Protein AF-A0A7S2JMP2-F1 (afdb_monomer)

Mean predicted aligned error: 11.29 Å

Radius of gyration: 17.41 Å; Cα contacts (8 Å, |Δi|>4): 93; chains: 1; bounding box: 36×44×44 Å

Nearest PDB structures (foldseek):
  8dit-assembly1_C  TM=8.171E-01  e=9.825E-04  Thermochaetoides thermophila
  3mkq-assembly1_A  TM=4.891E-01  e=2.907E+00  Saccharomyces cerevisiae YJM789
  7wzb-assembly1_B  TM=3.099E-01  e=3.393E+00  Salmonella enterica subsp. enterica serovar Typhimurium str. LT2

Structure (mmCIF, N/CA/C/O backbone):
data_AF-A0A7S2JMP2-F1
#
_entry.id   AF-A0A7S2JMP2-F1
#
loop_
_atom_site.group_PDB
_atom_site.id
_atom_site.type_symbol
_atom_site.label_atom_id
_atom_site.label_alt_id
_atom_site.label_comp_id
_atom_site.label_asym_id
_atom_site.label_entity_id
_atom_site.label_seq_id
_atom_site.pdbx_PDB_ins_code
_atom_site.Cartn_x
_atom_site.Cartn_y
_atom_site.Cartn_z
_atom_site.occupancy
_atom_site.B_iso_or_equiv
_atom_site.auth_seq_id
_atom_site.auth_comp_id
_atom_site.auth_asym_id
_atom_site.auth_atom_id
_atom_site.pdbx_PDB_model_num
ATOM 1 N N . ALA A 1 1 ? 6.977 20.517 3.015 1.00 47.81 1 ALA A N 1
ATOM 2 C CA . ALA A 1 1 ? 6.254 19.685 2.029 1.00 47.81 1 ALA A CA 1
ATOM 3 C C . ALA A 1 1 ? 6.337 20.268 0.610 1.00 47.81 1 ALA A C 1
ATOM 5 O O . ALA A 1 1 ? 7.024 19.680 -0.212 1.00 47.81 1 ALA A O 1
ATOM 6 N N . LEU A 1 2 ? 5.768 21.453 0.332 1.00 45.41 2 LEU A N 1
ATOM 7 C CA . LEU A 1 2 ? 5.722 22.054 -1.021 1.00 45.41 2 LEU A CA 1
ATOM 8 C C . LEU A 1 2 ? 7.086 22.267 -1.715 1.00 45.41 2 LEU A C 1
ATOM 10 O O . LEU A 1 2 ? 7.201 22.033 -2.914 1.00 45.41 2 LEU A O 1
ATOM 14 N N . ARG A 1 3 ? 8.144 22.624 -0.973 1.00 48.59 3 ARG A N 1
ATOM 15 C CA . ARG A 1 3 ? 9.496 22.796 -1.545 1.00 48.59 3 ARG A CA 1
ATOM 16 C C . ARG A 1 3 ? 10.136 21.495 -2.057 1.00 48.59 3 ARG A C 1
ATOM 18 O O . ARG A 1 3 ? 10.950 21.548 -2.967 1.00 48.59 3 ARG A O 1
ATOM 25 N N . PHE A 1 4 ? 9.765 20.334 -1.510 1.00 48.56 4 PHE A N 1
ATOM 26 C CA . PHE A 1 4 ? 10.292 19.034 -1.960 1.00 48.56 4 PHE A CA 1
ATOM 27 C C . PHE A 1 4 ? 9.582 18.525 -3.217 1.00 48.56 4 PHE A C 1
ATOM 29 O O . PHE A 1 4 ? 10.212 17.901 -4.067 1.00 48.56 4 PHE A O 1
ATOM 36 N N . LEU A 1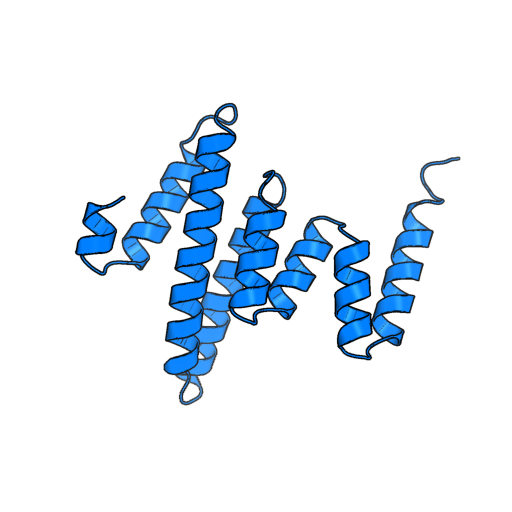 5 ? 8.296 18.860 -3.359 1.00 51.12 5 LEU A N 1
ATOM 37 C CA . LEU A 1 5 ? 7.515 18.623 -4.574 1.00 51.12 5 LEU A CA 1
ATOM 38 C C . LEU A 1 5 ? 8.072 19.433 -5.755 1.00 51.12 5 LEU A C 1
ATOM 40 O O . LEU A 1 5 ? 8.238 18.892 -6.842 1.00 51.12 5 LEU A O 1
ATOM 44 N N . GLN A 1 6 ? 8.464 20.691 -5.516 1.00 46.78 6 GLN A N 1
ATOM 45 C CA . GLN A 1 6 ? 9.140 21.535 -6.513 1.00 46.78 6 GLN A CA 1
ATOM 46 C C . GLN A 1 6 ? 10.551 21.050 -6.886 1.00 46.78 6 GLN A C 1
ATOM 48 O O . GLN A 1 6 ? 11.022 21.347 -7.978 1.00 46.78 6 GLN A O 1
ATOM 53 N N . ALA A 1 7 ? 11.220 20.298 -6.007 1.00 52.41 7 ALA A N 1
ATOM 54 C CA . ALA A 1 7 ? 12.569 19.777 -6.239 1.00 52.41 7 ALA A CA 1
ATOM 55 C C . ALA A 1 7 ? 12.593 18.388 -6.912 1.00 52.41 7 ALA A C 1
ATOM 57 O O . ALA A 1 7 ? 13.669 17.819 -7.084 1.00 52.41 7 ALA A O 1
ATOM 58 N N . GLY A 1 8 ? 11.431 17.802 -7.239 1.00 54.97 8 GLY A N 1
ATOM 59 C CA . GLY A 1 8 ? 11.328 16.481 -7.877 1.00 54.97 8 GLY A CA 1
ATOM 60 C C . GLY A 1 8 ? 11.819 15.307 -7.017 1.00 54.97 8 GLY A C 1
ATOM 61 O O . GLY A 1 8 ? 11.879 14.174 -7.490 1.00 54.97 8 GLY A O 1
ATOM 62 N N . ASN A 1 9 ? 12.162 15.542 -5.747 1.00 61.84 9 ASN A N 1
ATOM 63 C CA . ASN A 1 9 ? 12.826 14.553 -4.906 1.00 61.84 9 ASN A CA 1
ATOM 64 C C . ASN A 1 9 ? 11.808 13.788 -4.044 1.00 61.84 9 ASN A C 1
ATOM 66 O O . ASN A 1 9 ? 11.694 13.989 -2.831 1.00 61.84 9 ASN A O 1
ATOM 70 N N . LYS A 1 10 ? 11.035 12.915 -4.706 1.00 65.00 10 LYS A N 1
ATOM 71 C CA . LYS A 1 10 ? 9.962 12.102 -4.100 1.00 65.00 10 LYS A CA 1
ATOM 72 C C . LYS A 1 10 ? 10.468 11.201 -2.963 1.00 65.00 10 LYS A C 1
ATOM 74 O O . LYS A 1 10 ? 9.748 10.984 -1.993 1.00 65.00 10 LYS A O 1
ATOM 79 N N . ALA A 1 11 ? 11.712 10.723 -3.046 1.00 63.97 11 ALA A N 1
ATOM 80 C CA . ALA A 1 11 ? 12.331 9.888 -2.015 1.00 63.97 11 ALA A CA 1
ATOM 81 C C . ALA A 1 11 ? 12.578 10.660 -0.706 1.00 63.97 11 ALA A C 1
ATOM 83 O O . ALA A 1 11 ? 12.228 10.181 0.371 1.00 63.97 11 ALA A O 1
ATOM 84 N N . ALA A 1 12 ? 13.103 11.888 -0.795 1.00 62.34 12 ALA A N 1
ATOM 85 C CA . ALA A 1 12 ? 13.288 12.756 0.369 1.00 62.34 12 ALA A CA 1
ATOM 86 C C . ALA A 1 12 ? 11.949 13.198 0.986 1.00 62.34 12 ALA A C 1
ATOM 88 O O . ALA A 1 12 ? 11.849 13.365 2.201 1.00 62.34 12 ALA A O 1
ATOM 89 N N . LEU A 1 13 ? 10.908 13.360 0.159 1.00 65.25 13 LEU A N 1
ATOM 90 C CA . LEU A 1 13 ? 9.557 13.659 0.631 1.00 65.25 13 LEU A CA 1
ATOM 91 C C . LEU A 1 13 ? 8.961 12.483 1.418 1.00 65.25 13 LEU A C 1
ATOM 93 O O . LEU A 1 13 ? 8.407 12.709 2.489 1.00 65.25 13 LEU A O 1
ATOM 97 N N . LEU A 1 14 ? 9.108 11.251 0.923 1.00 66.62 14 LEU A N 1
ATOM 98 C CA . LEU A 1 14 ? 8.662 10.042 1.624 1.00 66.62 14 LEU A CA 1
ATOM 99 C C . LEU A 1 14 ? 9.344 9.893 2.984 1.00 66.62 14 LEU A C 1
ATOM 101 O O . LEU A 1 14 ? 8.657 9.697 3.983 1.00 66.62 14 LEU A O 1
ATOM 105 N N . GLU A 1 15 ? 10.666 10.060 3.044 1.00 69.06 15 GLU A N 1
ATOM 106 C CA . GLU A 1 15 ? 11.401 9.949 4.309 1.00 69.06 15 GLU A CA 1
ATOM 107 C C . GLU A 1 15 ? 11.026 11.074 5.284 1.00 69.06 15 GLU A C 1
ATOM 109 O O . GLU A 1 15 ? 10.830 10.837 6.475 1.00 69.06 15 GLU A O 1
ATOM 114 N N . TYR A 1 16 ? 10.818 12.295 4.779 1.00 69.06 16 TYR A N 1
ATOM 115 C CA . TYR A 1 16 ? 10.319 13.407 5.584 1.00 69.06 16 TYR A CA 1
ATOM 116 C C . TYR A 1 16 ? 8.918 13.130 6.144 1.00 69.06 16 TYR A C 1
ATOM 118 O O . TYR A 1 16 ? 8.681 13.346 7.330 1.00 69.06 16 TYR A O 1
ATOM 126 N N . VAL A 1 17 ? 7.990 12.641 5.318 1.00 68.50 17 VAL A N 1
ATOM 127 C CA . VAL A 1 17 ? 6.624 12.309 5.749 1.00 68.50 17 VAL A CA 1
ATOM 128 C C . VAL A 1 17 ? 6.642 11.163 6.761 1.00 68.50 17 VAL A C 1
ATOM 130 O O . VAL A 1 17 ? 5.948 11.248 7.770 1.00 68.50 17 VAL A O 1
ATOM 133 N N . ARG A 1 18 ? 7.493 10.151 6.563 1.00 68.44 18 ARG A N 1
ATOM 134 C CA . ARG A 1 18 ? 7.665 9.031 7.497 1.00 68.44 18 ARG A CA 1
ATOM 135 C C . ARG A 1 18 ? 8.218 9.490 8.849 1.00 68.44 18 ARG A C 1
ATOM 137 O O . ARG A 1 18 ? 7.643 9.163 9.884 1.00 68.44 18 ARG A O 1
ATOM 144 N N . CYS A 1 19 ? 9.264 10.316 8.850 1.00 70.38 19 CYS A N 1
ATOM 145 C CA . CYS A 1 19 ? 9.806 10.924 10.068 1.00 70.38 19 CYS A CA 1
ATOM 146 C C . CYS A 1 19 ? 8.777 11.819 10.771 1.00 70.38 19 CYS A C 1
ATOM 148 O O . CYS A 1 19 ? 8.677 11.806 11.995 1.00 70.38 19 CYS A O 1
ATOM 150 N N . ARG A 1 20 ? 7.969 12.574 10.018 1.00 67.44 20 ARG A N 1
ATOM 151 C CA . ARG A 1 20 ? 6.912 13.423 10.586 1.00 67.44 20 ARG A CA 1
ATOM 152 C C . ARG A 1 20 ? 5.748 12.611 11.149 1.00 67.44 20 ARG A C 1
ATOM 154 O O . ARG A 1 20 ? 5.234 12.986 12.194 1.00 67.44 20 ARG A O 1
ATOM 161 N N . LEU A 1 21 ? 5.389 11.487 10.530 1.00 64.25 21 LEU A N 1
ATOM 162 C CA . LEU A 1 21 ? 4.419 10.529 11.070 1.00 64.25 21 LEU A CA 1
ATOM 163 C C . LEU A 1 21 ? 4.881 9.936 12.407 1.00 64.25 21 LEU A C 1
ATOM 165 O O . LEU A 1 21 ? 4.060 9.773 13.301 1.00 64.25 21 LEU A O 1
ATOM 169 N N . GLN A 1 22 ? 6.182 9.672 12.566 1.00 67.69 22 GLN A N 1
ATOM 170 C CA . GLN A 1 22 ? 6.757 9.189 13.830 1.00 67.69 22 GLN A CA 1
ATOM 171 C C . GLN A 1 22 ? 6.866 10.276 14.911 1.00 67.69 22 GLN A C 1
ATOM 173 O O . GLN A 1 22 ? 6.835 9.966 16.097 1.00 67.69 22 GLN A O 1
ATOM 178 N N . GLN A 1 23 ? 7.008 11.542 14.512 1.00 68.62 23 GLN A N 1
ATOM 179 C CA . GLN A 1 23 ? 7.153 12.683 15.424 1.00 68.62 23 GLN A CA 1
ATOM 180 C C . GLN A 1 23 ? 5.820 13.360 15.783 1.00 68.62 23 GLN A C 1
ATOM 182 O O . GLN A 1 23 ? 5.797 14.215 16.668 1.00 68.62 23 GLN A O 1
ATOM 187 N N . CYS A 1 24 ? 4.723 13.034 15.094 1.00 62.19 24 CYS A N 1
ATOM 188 C CA . CYS A 1 24 ? 3.417 13.623 15.371 1.00 62.19 24 CYS A CA 1
ATOM 189 C C . CYS A 1 24 ? 2.801 13.006 16.641 1.00 62.19 24 CYS A C 1
ATOM 191 O O . CYS A 1 24 ? 2.740 11.779 16.749 1.00 62.19 24 CYS A O 1
ATOM 193 N N . PRO A 1 25 ? 2.302 13.831 17.582 1.00 62.75 25 PRO A N 1
ATOM 194 C CA . PRO A 1 25 ? 1.589 13.334 18.749 1.00 62.75 25 PRO A CA 1
ATOM 195 C C . PRO A 1 25 ? 0.355 12.537 18.321 1.00 62.75 25 PRO A C 1
ATOM 197 O O . PRO A 1 25 ? -0.311 12.876 17.342 1.00 62.75 25 PRO A O 1
ATOM 200 N N . ALA A 1 26 ? 0.050 11.470 19.061 1.00 63.38 26 ALA A N 1
ATOM 201 C CA . ALA A 1 26 ? -1.020 10.542 18.702 1.00 63.38 26 ALA A CA 1
ATOM 202 C C . ALA A 1 26 ? -2.415 11.193 18.642 1.00 63.38 26 ALA A C 1
ATOM 204 O O . ALA A 1 26 ? -3.278 10.672 17.941 1.00 63.38 26 ALA A O 1
ATOM 205 N N . ASP A 1 27 ? -2.583 12.327 19.325 1.00 65.19 27 ASP A N 1
ATOM 206 C CA . ASP A 1 27 ? -3.804 13.134 19.409 1.00 65.19 27 ASP A CA 1
ATOM 207 C C . ASP A 1 27 ? -4.177 13.816 18.079 1.00 65.19 27 ASP A C 1
ATOM 209 O O . ASP A 1 27 ? -5.352 14.000 17.767 1.00 65.19 27 ASP A O 1
ATOM 213 N N . ASP A 1 28 ? -3.186 14.134 17.238 1.00 73.38 28 ASP A N 1
ATOM 214 C CA . ASP A 1 28 ? -3.414 14.864 15.988 1.00 73.38 28 ASP A CA 1
ATOM 215 C C . ASP A 1 28 ? -3.764 13.908 14.833 1.00 73.38 28 ASP A C 1
ATOM 217 O O . ASP A 1 28 ? -3.006 13.679 13.881 1.00 73.38 28 ASP A O 1
ATOM 221 N N . THR A 1 29 ? -4.932 13.281 14.976 1.00 75.12 29 THR A N 1
ATOM 222 C CA . THR A 1 29 ? -5.472 12.249 14.079 1.00 75.12 29 THR A CA 1
ATOM 223 C C . THR A 1 29 ? -5.656 12.749 12.649 1.00 75.12 29 THR A C 1
ATOM 225 O O . THR A 1 29 ? -5.327 12.022 11.712 1.00 75.12 29 THR A O 1
ATOM 228 N N . VAL A 1 30 ? -6.087 14.000 12.465 1.00 77.12 30 VAL A N 1
ATOM 229 C CA . VAL A 1 30 ? -6.300 14.617 11.144 1.00 77.12 30 VAL A CA 1
ATOM 230 C C . VAL A 1 30 ? -4.976 14.826 10.411 1.00 77.12 30 VAL A C 1
ATOM 232 O O . VAL A 1 30 ? -4.848 14.462 9.239 1.00 77.12 30 VAL A O 1
ATOM 235 N N . THR A 1 31 ? -3.956 15.355 11.092 1.00 77.25 31 THR A N 1
ATOM 236 C CA . THR A 1 31 ? -2.631 15.543 10.486 1.00 77.25 31 THR A CA 1
ATOM 237 C C . THR A 1 31 ? -1.988 14.200 10.144 1.00 77.25 31 THR A C 1
ATOM 239 O O . THR A 1 31 ? -1.424 14.044 9.058 1.00 77.25 31 THR A O 1
ATOM 242 N N . ARG A 1 32 ? -2.107 13.200 11.027 1.00 77.75 32 ARG A N 1
ATOM 243 C CA . ARG A 1 32 ? -1.612 11.838 10.765 1.00 77.75 32 ARG A CA 1
ATOM 244 C C . ARG A 1 32 ? -2.331 11.185 9.587 1.00 77.75 32 ARG A C 1
ATOM 246 O O . ARG A 1 32 ? -1.666 10.606 8.732 1.00 77.75 32 ARG A O 1
ATOM 253 N N . ALA A 1 33 ? -3.652 11.326 9.514 1.00 80.88 33 ALA A N 1
ATOM 254 C CA . ALA A 1 33 ? -4.471 10.853 8.406 1.00 80.88 33 ALA A CA 1
ATOM 255 C C . ALA A 1 33 ? -4.024 11.466 7.070 1.00 80.88 33 ALA A C 1
ATOM 257 O O . ALA A 1 33 ? -3.722 10.738 6.124 1.00 80.88 33 ALA A O 1
ATOM 258 N N . LEU A 1 34 ? -3.896 12.795 7.011 1.00 82.81 34 LEU A N 1
ATOM 259 C CA . LEU A 1 34 ? -3.476 13.499 5.801 1.00 82.81 34 LEU A CA 1
ATOM 260 C C . LEU A 1 34 ? -2.066 13.084 5.358 1.00 82.81 34 LEU A C 1
ATOM 262 O O . LEU A 1 34 ? -1.844 12.817 4.177 1.00 82.81 34 LEU A O 1
ATOM 266 N N . LEU A 1 35 ? -1.121 12.997 6.300 1.00 81.50 35 LEU A N 1
ATOM 267 C CA . LEU A 1 35 ? 0.249 12.566 6.015 1.00 81.50 35 LEU A CA 1
ATOM 268 C C . LEU A 1 35 ? 0.303 11.125 5.507 1.00 81.50 35 LEU A C 1
ATOM 270 O O . LEU A 1 35 ? 1.063 10.842 4.586 1.00 81.50 35 LEU A O 1
ATOM 274 N N . ALA A 1 36 ? -0.497 10.228 6.078 1.00 82.19 36 ALA A N 1
ATOM 275 C CA . ALA A 1 36 ? -0.567 8.837 5.655 1.00 82.19 36 ALA A CA 1
ATOM 276 C C . ALA A 1 36 ? -1.156 8.688 4.244 1.00 82.19 36 ALA A C 1
ATOM 278 O O . ALA A 1 36 ? -0.569 7.989 3.418 1.00 82.19 36 ALA A O 1
ATOM 279 N N . VAL A 1 37 ? -2.244 9.401 3.929 1.00 85.56 37 VAL A N 1
ATOM 280 C CA . VAL A 1 37 ? -2.816 9.431 2.570 1.00 85.56 37 VAL A CA 1
ATOM 281 C C . VAL A 1 37 ? -1.782 9.940 1.566 1.00 85.56 37 VAL A C 1
ATOM 283 O O . VAL A 1 37 ? -1.529 9.283 0.557 1.00 85.56 37 VAL A O 1
ATOM 286 N N . TRP A 1 38 ? -1.103 11.045 1.882 1.00 85.88 38 TRP A N 1
ATOM 287 C CA . TRP A 1 38 ? -0.029 11.581 1.042 1.00 85.88 38 TRP A CA 1
ATOM 288 C C . TRP A 1 38 ? 1.134 10.601 0.874 1.00 85.88 38 TRP A C 1
ATOM 290 O O . TRP A 1 38 ? 1.678 10.464 -0.221 1.00 85.88 38 TRP A O 1
ATOM 300 N N . ALA A 1 39 ? 1.534 9.908 1.941 1.00 83.56 39 ALA A N 1
ATOM 301 C CA . ALA A 1 39 ? 2.609 8.927 1.878 1.00 83.56 39 ALA A CA 1
ATOM 302 C C . ALA A 1 39 ? 2.255 7.761 0.947 1.00 83.56 39 ALA A C 1
ATOM 304 O O . ALA A 1 39 ? 3.090 7.351 0.138 1.00 83.56 39 ALA A O 1
ATOM 305 N N . VAL A 1 40 ? 1.015 7.266 1.025 1.00 85.94 40 VAL A N 1
ATOM 306 C CA . VAL A 1 40 ? 0.512 6.223 0.123 1.00 85.94 40 VAL A CA 1
ATOM 307 C C . VAL A 1 40 ? 0.466 6.723 -1.314 1.00 85.94 40 VAL A C 1
ATOM 309 O O . VAL A 1 40 ? 0.930 6.021 -2.207 1.00 85.94 40 VAL A O 1
ATOM 312 N N . GLU A 1 41 ? -0.027 7.933 -1.555 1.00 86.69 41 GLU A N 1
ATOM 313 C CA . GLU A 1 41 ? -0.117 8.498 -2.902 1.00 86.69 41 GLU A CA 1
ATOM 314 C C . GLU A 1 41 ? 1.267 8.657 -3.556 1.00 86.69 41 GLU A C 1
ATOM 316 O O . GLU A 1 41 ? 1.472 8.257 -4.704 1.00 86.69 41 GLU A O 1
ATOM 321 N N . VAL A 1 42 ? 2.265 9.136 -2.804 1.00 83.81 42 VAL A N 1
ATOM 322 C CA . VAL A 1 42 ? 3.653 9.219 -3.289 1.00 83.81 42 VAL A CA 1
ATOM 323 C C . VAL A 1 42 ? 4.240 7.825 -3.530 1.00 83.81 42 VAL A C 1
ATOM 325 O O . VAL A 1 42 ? 4.913 7.612 -4.541 1.00 83.81 42 VAL A O 1
ATOM 328 N N . ALA A 1 43 ? 3.977 6.861 -2.642 1.00 85.12 43 ALA A N 1
ATOM 329 C CA . ALA A 1 43 ? 4.421 5.483 -2.828 1.00 85.12 43 ALA A CA 1
ATOM 330 C C . ALA A 1 43 ? 3.798 4.850 -4.085 1.00 85.12 43 ALA A C 1
ATOM 332 O O . ALA A 1 43 ? 4.508 4.211 -4.860 1.00 85.12 43 ALA A O 1
ATOM 333 N N . LEU A 1 44 ? 2.509 5.088 -4.344 1.00 85.88 44 LEU A N 1
ATOM 334 C CA . LEU A 1 44 ? 1.817 4.633 -5.552 1.00 85.88 44 LEU A CA 1
ATOM 335 C C . LEU A 1 44 ? 2.381 5.287 -6.816 1.00 85.88 44 LEU A C 1
ATOM 337 O O . LEU A 1 44 ? 2.583 4.605 -7.821 1.00 85.88 44 LEU A O 1
ATOM 341 N N . ALA A 1 45 ? 2.699 6.582 -6.767 1.00 85.69 45 ALA A N 1
ATOM 342 C CA . ALA A 1 45 ? 3.345 7.272 -7.877 1.00 85.69 45 ALA A CA 1
ATOM 343 C C . ALA A 1 45 ? 4.725 6.670 -8.201 1.00 85.69 45 ALA A C 1
ATOM 345 O O . ALA A 1 45 ? 5.017 6.410 -9.369 1.00 85.69 45 ALA A O 1
ATOM 346 N N . ASN A 1 46 ? 5.548 6.397 -7.182 1.00 84.06 46 ASN A N 1
ATOM 347 C CA . ASN A 1 46 ? 6.853 5.746 -7.357 1.00 84.06 46 ASN A CA 1
ATOM 348 C C . ASN A 1 46 ? 6.713 4.330 -7.914 1.00 84.06 46 ASN A C 1
ATOM 350 O O . ASN A 1 46 ? 7.498 3.905 -8.756 1.00 84.06 46 ASN A O 1
ATOM 354 N N . LEU A 1 47 ? 5.703 3.599 -7.458 1.00 86.62 47 LEU A N 1
ATOM 355 C CA . LEU A 1 47 ? 5.468 2.227 -7.867 1.00 86.62 47 LEU A CA 1
ATOM 356 C C . LEU A 1 47 ? 4.950 2.145 -9.313 1.00 86.62 47 LEU A C 1
ATOM 358 O O . LEU A 1 47 ? 5.365 1.264 -10.066 1.00 86.62 47 LEU A O 1
ATOM 362 N N . ASN A 1 48 ? 4.132 3.107 -9.746 1.00 86.38 48 ASN A N 1
ATOM 363 C CA . ASN A 1 48 ? 3.745 3.256 -11.151 1.00 86.38 48 ASN A CA 1
ATOM 364 C C . ASN A 1 48 ? 4.947 3.606 -12.040 1.00 86.38 48 ASN A C 1
ATOM 366 O O . ASN A 1 48 ? 5.100 3.032 -13.117 1.00 86.38 48 ASN A O 1
ATOM 370 N N . GLU A 1 49 ? 5.828 4.494 -11.582 1.00 85.25 49 GLU A N 1
ATOM 371 C CA . GLU A 1 49 ? 7.072 4.833 -12.281 1.00 85.25 49 GLU A CA 1
ATOM 372 C C . GLU A 1 49 ? 8.013 3.619 -12.378 1.00 85.25 49 GLU A C 1
ATOM 374 O O . GLU A 1 49 ? 8.498 3.295 -13.462 1.00 85.25 49 GLU A O 1
ATOM 379 N N . ALA A 1 50 ? 8.179 2.866 -11.287 1.00 84.06 50 ALA A N 1
ATOM 380 C CA . ALA A 1 50 ? 8.931 1.615 -11.277 1.00 84.06 50 ALA A CA 1
ATOM 381 C C . ALA A 1 50 ? 8.322 0.573 -12.227 1.00 84.06 50 ALA A C 1
ATOM 383 O O . ALA A 1 50 ? 9.062 -0.128 -12.910 1.00 84.06 50 ALA A O 1
ATOM 384 N N . ARG A 1 51 ? 6.986 0.497 -12.325 1.00 85.50 51 ARG A N 1
ATOM 385 C CA . ARG A 1 51 ? 6.280 -0.393 -13.259 1.00 85.50 51 ARG A CA 1
ATOM 386 C C . ARG A 1 51 ? 6.549 -0.025 -14.718 1.00 85.50 51 ARG A C 1
ATOM 388 O O . ARG A 1 51 ? 6.742 -0.926 -15.528 1.00 85.50 51 ARG A O 1
ATOM 395 N N . LEU A 1 52 ? 6.581 1.267 -15.047 1.00 84.50 52 LEU A N 1
ATOM 396 C CA . LEU A 1 52 ? 6.935 1.761 -16.385 1.00 84.50 52 LEU A CA 1
ATOM 397 C C . LEU A 1 52 ? 8.383 1.417 -16.759 1.00 84.50 52 LEU A C 1
ATOM 399 O O . LEU A 1 52 ? 8.656 1.109 -17.912 1.00 84.50 52 LEU A O 1
ATOM 403 N N . GLN A 1 53 ? 9.291 1.432 -15.781 1.00 83.81 53 GLN A N 1
ATOM 404 C CA . GLN A 1 53 ? 10.720 1.152 -15.964 1.00 83.81 53 GLN A CA 1
ATOM 405 C C . GLN A 1 53 ? 11.092 -0.328 -15.749 1.00 83.81 53 GLN A C 1
ATOM 407 O O . GLN A 1 53 ? 12.271 -0.684 -15.817 1.00 83.81 53 GLN A O 1
ATOM 412 N N . ALA A 1 54 ? 10.120 -1.206 -15.473 1.00 82.12 54 ALA A N 1
ATOM 413 C CA . ALA A 1 54 ? 10.346 -2.609 -15.121 1.00 82.12 54 ALA A CA 1
ATOM 414 C C . ALA A 1 54 ? 10.708 -3.473 -16.346 1.00 82.12 54 ALA A C 1
ATOM 416 O O . ALA A 1 54 ? 10.000 -4.415 -16.710 1.00 82.12 54 ALA A O 1
ATOM 417 N N . HIS A 1 55 ? 11.841 -3.170 -16.979 1.00 79.69 55 HIS A N 1
ATOM 418 C CA . HIS A 1 55 ? 12.415 -3.945 -18.072 1.00 79.69 55 HIS A CA 1
ATOM 419 C C . HIS A 1 55 ? 13.573 -4.819 -17.566 1.00 79.69 55 HIS A C 1
ATOM 421 O O . HIS A 1 55 ? 14.498 -4.350 -16.901 1.00 79.69 55 HIS A O 1
ATOM 427 N N . GLY A 1 56 ? 13.523 -6.115 -17.885 1.00 80.94 56 GLY A N 1
ATOM 428 C CA . GLY A 1 56 ? 14.513 -7.097 -17.436 1.00 80.94 56 GLY A CA 1
ATOM 429 C C . GLY A 1 56 ? 14.424 -7.450 -15.944 1.00 80.94 56 GLY A C 1
ATOM 430 O O . GLY A 1 56 ? 13.609 -6.915 -15.193 1.00 80.94 56 GLY A O 1
ATOM 431 N N . ALA A 1 57 ? 15.277 -8.378 -15.499 1.00 79.81 57 ALA A N 1
ATOM 432 C CA . ALA A 1 57 ? 15.237 -8.924 -14.137 1.00 79.81 57 ALA A CA 1
ATOM 433 C C . ALA A 1 57 ? 15.462 -7.860 -13.045 1.00 79.81 57 ALA A C 1
ATOM 435 O O . ALA A 1 57 ? 14.803 -7.879 -12.009 1.00 79.81 57 ALA A O 1
ATOM 436 N N . ARG A 1 58 ? 16.346 -6.888 -13.303 1.00 80.44 58 ARG A N 1
ATOM 437 C CA . ARG A 1 58 ? 16.689 -5.828 -12.343 1.00 80.44 58 ARG A CA 1
ATOM 438 C C . ARG A 1 58 ? 15.530 -4.852 -12.109 1.00 80.44 58 ARG A C 1
ATOM 440 O O . ARG A 1 58 ? 15.264 -4.490 -10.971 1.00 80.44 58 ARG A O 1
ATOM 447 N N . GLY A 1 59 ? 14.803 -4.477 -13.166 1.00 81.19 59 GLY A N 1
ATOM 448 C CA . GLY A 1 59 ? 13.621 -3.617 -13.050 1.00 81.19 59 GLY A CA 1
ATOM 449 C C . GLY A 1 59 ? 12.462 -4.300 -12.314 1.00 81.19 59 GLY A C 1
ATOM 450 O O . GLY A 1 59 ? 11.770 -3.664 -11.521 1.00 81.19 59 GLY A O 1
ATOM 451 N N . GLN A 1 60 ? 12.291 -5.612 -12.512 1.00 83.69 60 GLN A N 1
ATOM 452 C CA . GLN A 1 60 ? 11.308 -6.415 -11.773 1.00 83.69 60 GLN A CA 1
ATOM 453 C C . GLN A 1 60 ? 11.643 -6.513 -10.276 1.00 83.69 60 GLN A C 1
ATOM 455 O O . GLN A 1 60 ? 10.745 -6.444 -9.436 1.00 83.69 60 GLN A O 1
ATOM 460 N N . GLU A 1 61 ? 12.926 -6.623 -9.925 1.00 85.69 61 GLU A N 1
ATOM 461 C CA . GLU A 1 61 ? 13.372 -6.620 -8.527 1.00 85.69 61 GLU A CA 1
ATOM 462 C C . GLU A 1 61 ? 13.102 -5.270 -7.847 1.00 85.69 61 GLU A C 1
ATOM 464 O O . GLU A 1 61 ? 12.543 -5.238 -6.748 1.00 85.69 61 GLU A O 1
ATOM 469 N N . THR A 1 62 ? 13.386 -4.155 -8.530 1.00 84.19 62 THR A N 1
ATOM 470 C CA . THR A 1 62 ? 13.051 -2.810 -8.040 1.00 84.19 62 THR A CA 1
ATOM 471 C C . THR A 1 62 ? 11.548 -2.644 -7.829 1.00 84.19 62 THR A C 1
ATOM 473 O O . THR A 1 62 ? 11.127 -2.179 -6.771 1.00 84.19 62 THR A O 1
ATOM 476 N N . LEU A 1 63 ? 10.721 -3.083 -8.785 1.00 85.56 63 LEU A N 1
ATOM 477 C CA . LEU A 1 63 ? 9.264 -3.036 -8.645 1.00 85.56 63 LEU A CA 1
ATOM 478 C C . LEU A 1 63 ? 8.788 -3.837 -7.424 1.00 85.56 63 LEU A C 1
ATOM 480 O O . LEU A 1 63 ? 7.944 -3.367 -6.662 1.00 85.56 63 LEU A O 1
ATOM 484 N N . LYS A 1 64 ? 9.355 -5.027 -7.198 1.00 87.06 64 LYS A N 1
ATOM 485 C CA . LYS A 1 64 ? 9.030 -5.865 -6.036 1.00 87.06 64 LYS A CA 1
ATOM 486 C C . LYS A 1 64 ? 9.443 -5.204 -4.716 1.00 87.06 64 LYS A C 1
AT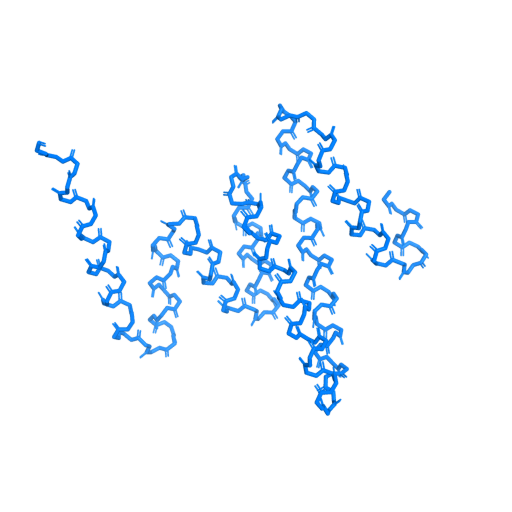OM 488 O O . LYS A 1 64 ? 8.695 -5.277 -3.736 1.00 87.06 64 LYS A O 1
ATOM 493 N N . ALA A 1 65 ? 10.597 -4.540 -4.684 1.00 86.56 65 ALA A N 1
ATOM 494 C CA . ALA A 1 65 ? 11.059 -3.795 -3.517 1.00 86.56 65 ALA A CA 1
ATOM 495 C C . ALA A 1 65 ? 10.119 -2.623 -3.185 1.00 86.56 65 ALA A C 1
ATOM 497 O O . ALA A 1 65 ? 9.682 -2.500 -2.040 1.00 86.56 65 ALA A 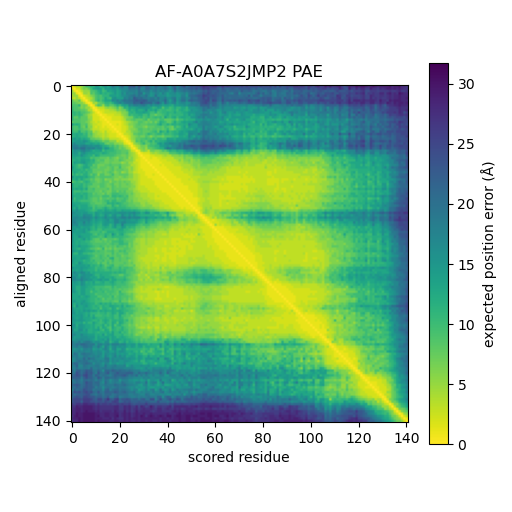O 1
ATOM 498 N N . GLU A 1 66 ? 9.736 -1.815 -4.178 1.00 85.25 66 GLU A N 1
ATOM 499 C CA . GLU A 1 66 ? 8.779 -0.714 -3.986 1.00 85.25 66 GLU A CA 1
ATOM 500 C C . GLU A 1 66 ? 7.396 -1.224 -3.561 1.00 85.25 66 GLU A C 1
ATOM 502 O O . GLU A 1 66 ? 6.776 -0.667 -2.653 1.00 85.25 66 GLU A O 1
ATOM 507 N N . ARG A 1 67 ? 6.943 -2.349 -4.127 1.00 87.75 67 ARG A N 1
ATOM 508 C CA . ARG A 1 67 ? 5.697 -3.018 -3.722 1.00 87.75 67 ARG A CA 1
ATOM 509 C C . ARG A 1 67 ? 5.707 -3.430 -2.258 1.00 87.75 67 ARG A C 1
ATOM 511 O O . ARG A 1 67 ? 4.731 -3.211 -1.546 1.00 87.75 67 ARG A O 1
ATOM 518 N N . THR A 1 68 ? 6.833 -3.953 -1.785 1.00 86.94 68 THR A N 1
ATOM 519 C CA . THR A 1 68 ? 6.999 -4.343 -0.380 1.00 86.94 68 THR A CA 1
ATOM 520 C C . THR A 1 68 ? 6.955 -3.120 0.544 1.00 86.94 68 THR A C 1
ATOM 522 O O . THR A 1 68 ? 6.332 -3.168 1.604 1.00 86.94 68 THR A O 1
ATOM 525 N N . LYS A 1 69 ? 7.553 -1.991 0.134 1.00 85.00 69 LYS A N 1
ATOM 526 C CA . LYS A 1 69 ? 7.485 -0.730 0.893 1.00 85.00 69 LYS A CA 1
ATOM 527 C C . LYS A 1 69 ? 6.051 -0.219 1.028 1.00 85.00 69 LYS A C 1
ATOM 529 O O . LYS A 1 69 ? 5.656 0.149 2.131 1.00 85.00 69 LYS A O 1
ATOM 534 N N . LEU A 1 70 ? 5.271 -0.243 -0.057 1.00 86.31 70 LEU A N 1
ATOM 535 C CA . LEU A 1 70 ? 3.858 0.146 -0.031 1.00 86.31 70 LEU A CA 1
ATOM 536 C C . LEU A 1 70 ? 3.050 -0.745 0.922 1.00 86.31 70 LEU A C 1
ATOM 538 O O . LEU A 1 70 ? 2.292 -0.234 1.740 1.00 86.31 70 LEU A O 1
ATOM 542 N N . GLN A 1 71 ? 3.241 -2.064 0.862 1.00 86.19 71 GLN A N 1
ATOM 543 C CA . GLN A 1 71 ? 2.537 -3.005 1.739 1.00 86.19 71 GLN A CA 1
ATOM 544 C C . GLN A 1 71 ? 2.853 -2.773 3.221 1.00 86.19 71 GLN A C 1
ATOM 546 O O . GLN A 1 71 ? 1.950 -2.829 4.054 1.00 86.19 71 GLN A O 1
ATOM 551 N N . ASN A 1 72 ? 4.112 -2.481 3.556 1.00 85.44 72 ASN A N 1
ATOM 552 C CA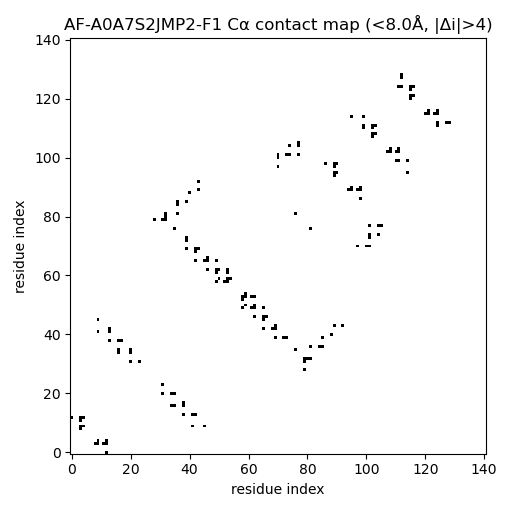 . ASN A 1 72 ? 4.497 -2.137 4.926 1.00 85.44 72 ASN A CA 1
ATOM 553 C C . ASN A 1 72 ? 3.840 -0.827 5.374 1.00 85.44 72 ASN A C 1
ATOM 555 O O . ASN A 1 72 ? 3.270 -0.766 6.458 1.00 85.44 72 ASN A O 1
ATOM 559 N N . LEU A 1 73 ? 3.831 0.187 4.507 1.00 83.75 73 LEU A N 1
ATOM 560 C CA . LEU A 1 73 ? 3.214 1.475 4.810 1.00 83.75 73 LEU A CA 1
ATOM 561 C C . LEU A 1 73 ? 1.696 1.357 5.019 1.00 83.75 73 LEU A C 1
ATOM 563 O O . LEU A 1 73 ? 1.154 1.952 5.947 1.00 83.75 73 LEU A O 1
ATOM 567 N N . LEU A 1 74 ? 1.011 0.537 4.218 1.00 85.06 74 LEU A N 1
ATOM 568 C CA . LEU A 1 74 ? -0.411 0.232 4.403 1.00 85.06 74 LEU A CA 1
ATOM 569 C C . LEU A 1 74 ? -0.681 -0.470 5.744 1.00 85.06 74 LEU A C 1
ATOM 571 O O . LEU A 1 74 ? -1.682 -0.175 6.393 1.00 85.06 74 LEU A O 1
ATOM 575 N N . ARG A 1 75 ? 0.218 -1.355 6.196 1.00 84.38 75 ARG A N 1
ATOM 576 C CA . ARG A 1 75 ? 0.116 -1.983 7.526 1.00 84.38 75 ARG A CA 1
ATOM 577 C C . ARG A 1 75 ? 0.297 -0.972 8.654 1.00 84.38 75 ARG A C 1
ATOM 579 O O . ARG A 1 75 ? -0.459 -1.033 9.619 1.00 84.38 75 ARG A O 1
ATOM 586 N N . ASP A 1 76 ? 1.234 -0.037 8.516 1.00 82.38 76 ASP A N 1
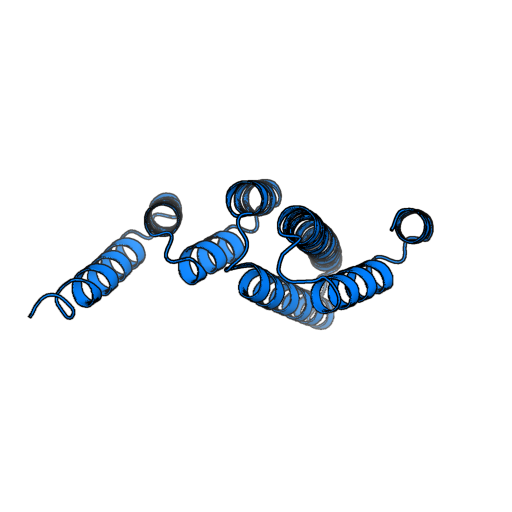ATOM 587 C CA . ASP A 1 76 ? 1.459 1.034 9.497 1.00 82.38 76 ASP A CA 1
ATOM 588 C C . ASP A 1 76 ? 0.257 1.996 9.587 1.00 82.38 76 ASP A C 1
ATOM 590 O O . ASP A 1 76 ? 0.005 2.604 10.626 1.00 82.38 76 ASP A O 1
ATOM 594 N N . CYS A 1 77 ? -0.518 2.109 8.504 1.00 80.31 77 CYS A N 1
ATOM 595 C CA . CYS A 1 77 ? -1.704 2.959 8.417 1.00 80.31 77 CYS A CA 1
ATOM 596 C C . CYS A 1 77 ? -3.010 2.267 8.845 1.00 80.31 77 CYS A C 1
ATOM 598 O O . CYS A 1 77 ? -4.067 2.896 8.790 1.00 80.31 77 CYS A O 1
ATOM 600 N N . LYS A 1 78 ? -2.979 0.990 9.257 1.00 79.06 78 LYS A N 1
ATOM 601 C CA . LYS A 1 78 ? -4.196 0.205 9.542 1.00 79.06 78 LYS A CA 1
ATOM 602 C C . LYS A 1 78 ? -5.078 0.821 10.638 1.00 79.06 78 LYS A C 1
ATOM 604 O O . LYS A 1 78 ? -6.298 0.739 10.544 1.00 79.06 78 LYS A O 1
ATOM 609 N N . ASP A 1 79 ? -4.450 1.442 11.638 1.00 78.19 79 ASP A N 1
ATOM 610 C CA . ASP A 1 79 ? -5.106 1.989 12.832 1.00 78.19 79 ASP A CA 1
ATOM 611 C C . ASP A 1 79 ? -5.616 3.428 12.611 1.00 78.19 79 ASP A C 1
ATOM 613 O O . ASP A 1 79 ? -6.196 4.033 13.509 1.00 78.19 79 ASP A O 1
ATOM 617 N N . LEU A 1 80 ? -5.388 3.997 11.420 1.00 78.31 80 LEU A N 1
ATOM 618 C CA . LEU A 1 80 ? -5.845 5.333 11.046 1.00 78.31 80 LEU A CA 1
ATOM 619 C C . LEU A 1 80 ? -7.205 5.265 10.342 1.00 78.31 80 LEU A C 1
ATOM 621 O O . LEU A 1 80 ? -7.480 4.358 9.548 1.00 78.31 80 LEU A O 1
ATOM 625 N N . ASP A 1 81 ? -8.049 6.269 10.571 1.00 78.88 81 ASP A N 1
ATOM 626 C CA . ASP A 1 81 ? -9.359 6.363 9.925 1.00 78.88 81 ASP A CA 1
ATOM 627 C C . ASP A 1 81 ? -9.278 7.000 8.526 1.00 78.88 81 ASP A C 1
ATOM 629 O O . ASP A 1 81 ? -9.744 8.104 8.275 1.00 78.88 81 ASP A O 1
ATOM 633 N N . ILE A 1 82 ? -8.588 6.314 7.613 1.00 80.62 82 ILE A N 1
ATOM 634 C CA . ILE A 1 82 ? -8.318 6.781 6.238 1.00 80.62 82 ILE A CA 1
ATOM 635 C C . ILE A 1 82 ? -8.610 5.713 5.183 1.00 80.62 82 ILE A C 1
ATOM 637 O O . ILE A 1 82 ? -8.055 5.719 4.089 1.00 80.62 82 ILE A O 1
ATOM 641 N N . HIS A 1 83 ? -9.461 4.750 5.513 1.00 80.06 83 HIS A N 1
ATOM 642 C CA . HIS A 1 83 ? -9.720 3.593 4.665 1.00 80.06 83 HIS A CA 1
ATOM 643 C C . HIS A 1 83 ? -10.403 3.954 3.342 1.00 80.06 83 HIS A C 1
ATOM 645 O O . HIS A 1 83 ? -9.938 3.510 2.298 1.00 80.06 83 HIS A O 1
ATOM 651 N N .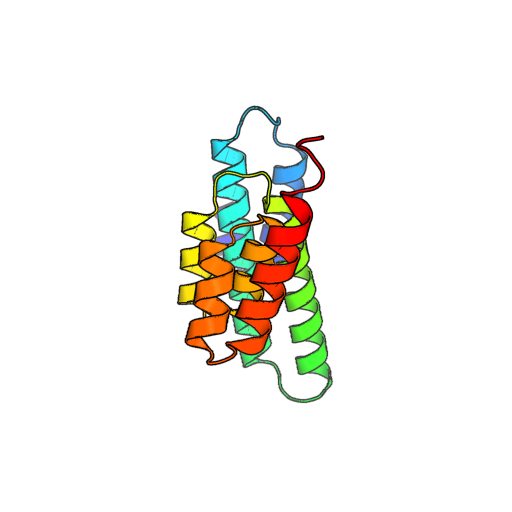 GLU A 1 84 ? -11.437 4.797 3.359 1.00 81.56 84 GLU A N 1
ATOM 652 C CA . GLU A 1 84 ? -12.118 5.271 2.144 1.00 81.56 84 GLU A CA 1
ATOM 653 C C . GLU A 1 84 ? -11.163 5.909 1.120 1.00 81.56 84 GLU A C 1
ATOM 655 O O . GLU A 1 84 ? -11.109 5.427 -0.019 1.00 81.56 84 GLU A O 1
ATOM 660 N N . PRO A 1 85 ? -10.359 6.935 1.476 1.00 82.94 85 PRO A N 1
ATOM 661 C CA . PRO A 1 85 ? -9.442 7.541 0.516 1.00 82.94 85 PRO A CA 1
ATOM 662 C C . PRO A 1 85 ? -8.360 6.562 0.046 1.00 82.94 85 PRO A C 1
ATOM 664 O O . PRO A 1 85 ? -7.989 6.588 -1.127 1.00 82.94 85 PRO A O 1
ATOM 667 N N . LEU A 1 86 ? -7.886 5.656 0.909 1.00 84.44 86 LEU A N 1
ATOM 668 C CA . LEU A 1 86 ? -6.910 4.635 0.519 1.00 84.44 86 LEU A CA 1
ATOM 669 C C . LEU A 1 86 ? -7.485 3.613 -0.465 1.00 84.44 86 LEU A C 1
ATOM 671 O O . LEU A 1 86 ? -6.828 3.290 -1.456 1.00 84.44 86 LEU A O 1
ATOM 675 N N . TYR A 1 87 ? -8.705 3.129 -0.235 1.00 84.50 87 TYR A N 1
ATOM 676 C CA . TYR A 1 87 ? -9.382 2.225 -1.162 1.00 84.50 87 TYR A CA 1
ATOM 677 C C . TYR A 1 87 ? -9.606 2.891 -2.516 1.00 84.50 87 TYR A C 1
ATOM 679 O O . TYR A 1 87 ? -9.280 2.297 -3.545 1.00 84.50 87 TYR A O 1
ATOM 687 N N . HIS A 1 88 ? -10.068 4.143 -2.521 1.00 84.56 88 HIS A N 1
ATOM 688 C CA . HIS A 1 88 ? -10.257 4.899 -3.753 1.00 84.56 88 HIS A CA 1
ATOM 689 C C . HIS A 1 88 ? -8.939 5.083 -4.524 1.00 84.56 88 HIS A C 1
ATOM 691 O O . HIS A 1 88 ? -8.899 4.858 -5.737 1.00 84.56 88 HIS A O 1
ATOM 697 N N . LEU A 1 89 ? -7.845 5.439 -3.839 1.00 86.38 89 LEU A N 1
ATOM 698 C CA . LEU A 1 89 ? -6.518 5.577 -4.452 1.00 86.38 89 LEU A CA 1
ATOM 699 C C . LEU A 1 89 ? -6.029 4.252 -5.053 1.00 86.38 89 LEU A C 1
ATOM 701 O O . LEU A 1 89 ? -5.649 4.201 -6.224 1.00 86.38 89 LEU A O 1
ATOM 705 N N . LEU A 1 90 ? -6.072 3.165 -4.280 1.00 86.19 90 LEU A N 1
ATOM 706 C CA . LEU A 1 90 ? -5.605 1.851 -4.728 1.00 86.19 90 LEU A CA 1
ATOM 707 C C . LEU A 1 90 ? -6.418 1.333 -5.920 1.00 86.19 90 LEU A C 1
ATOM 709 O O . LEU A 1 90 ? -5.839 0.823 -6.883 1.00 86.19 90 LEU A O 1
ATOM 713 N N . GLN A 1 91 ? -7.740 1.520 -5.892 1.00 84.44 91 GLN A N 1
ATOM 714 C CA . GLN A 1 91 ? -8.626 1.153 -6.992 1.00 84.44 91 GLN A CA 1
ATOM 715 C C . GLN A 1 91 ? -8.350 1.994 -8.245 1.00 84.44 91 GLN A C 1
ATOM 717 O O . GLN A 1 91 ? -8.225 1.432 -9.333 1.00 84.44 91 GLN A O 1
ATOM 722 N N . SER A 1 92 ? -8.187 3.312 -8.096 1.00 83.94 92 SER A N 1
ATOM 723 C CA . SER A 1 92 ? -7.929 4.237 -9.212 1.00 83.94 92 SER A CA 1
ATOM 724 C C . SER A 1 92 ? -6.604 3.950 -9.920 1.00 83.94 92 SER A C 1
ATOM 726 O O . SER A 1 92 ? -6.508 4.069 -11.139 1.00 83.94 92 SER A O 1
ATOM 728 N N . HIS A 1 93 ? -5.581 3.526 -9.172 1.00 83.06 93 HIS A N 1
ATOM 729 C CA . HIS A 1 93 ? -4.286 3.137 -9.734 1.00 83.06 93 HIS A CA 1
ATOM 730 C C . HIS A 1 93 ? -4.221 1.667 -10.194 1.00 83.06 93 HIS A C 1
ATOM 732 O O . HIS A 1 93 ? -3.222 1.260 -10.789 1.00 83.06 93 HIS A O 1
ATOM 738 N N . GLY A 1 94 ? -5.264 0.867 -9.948 1.00 83.69 94 GLY A N 1
ATOM 739 C CA . GLY A 1 94 ? -5.349 -0.532 -10.375 1.00 83.69 94 GLY A CA 1
ATOM 740 C C . GLY A 1 94 ?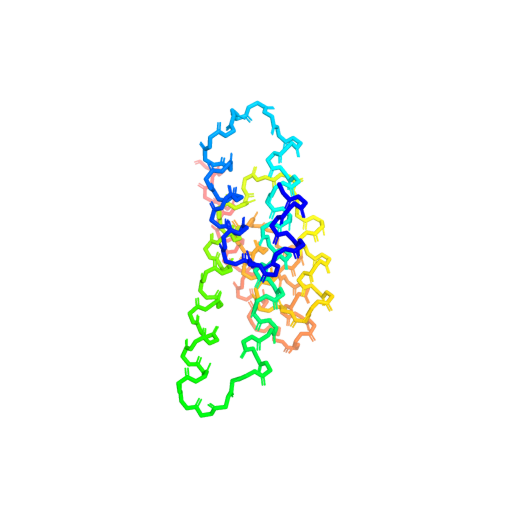 -4.560 -1.528 -9.516 1.00 83.69 94 GLY A C 1
ATOM 741 O O . GLY A 1 94 ? -4.339 -2.660 -9.950 1.00 83.69 94 GLY A O 1
ATOM 742 N N . TRP A 1 95 ? -4.151 -1.149 -8.303 1.00 85.38 95 TRP A N 1
ATOM 743 C CA . TRP A 1 95 ? -3.418 -2.010 -7.361 1.00 85.38 95 TRP A CA 1
ATOM 744 C C . TRP A 1 95 ? -4.390 -2.796 -6.470 1.00 85.38 95 TRP A C 1
ATOM 746 O O . TRP A 1 95 ? -4.438 -2.640 -5.251 1.00 85.38 95 TRP A O 1
ATOM 756 N N . LEU A 1 96 ? -5.215 -3.632 -7.109 1.00 81.50 96 LEU A N 1
ATOM 757 C CA . LEU A 1 96 ? -6.299 -4.374 -6.450 1.00 81.50 96 LEU A CA 1
ATOM 758 C C . LEU A 1 96 ? -5.792 -5.433 -5.458 1.00 81.50 96 LEU A C 1
ATOM 760 O O . LEU A 1 96 ? -6.466 -5.726 -4.475 1.00 81.50 96 LEU A O 1
ATOM 764 N N . GLU A 1 97 ? -4.597 -5.987 -5.678 1.00 82.88 97 GLU A N 1
ATOM 765 C CA . GLU A 1 97 ? -3.997 -6.951 -4.747 1.00 82.88 97 GLU A CA 1
ATOM 766 C C . GLU A 1 97 ? -3.571 -6.276 -3.437 1.00 82.88 97 GLU A C 1
ATOM 768 O O . GLU A 1 97 ? -3.798 -6.814 -2.356 1.00 82.88 97 GLU A O 1
ATOM 773 N N . GLU A 1 98 ? -3.014 -5.069 -3.523 1.00 83.94 98 GLU A N 1
ATOM 774 C CA . GLU A 1 98 ? -2.660 -4.230 -2.374 1.00 83.94 98 G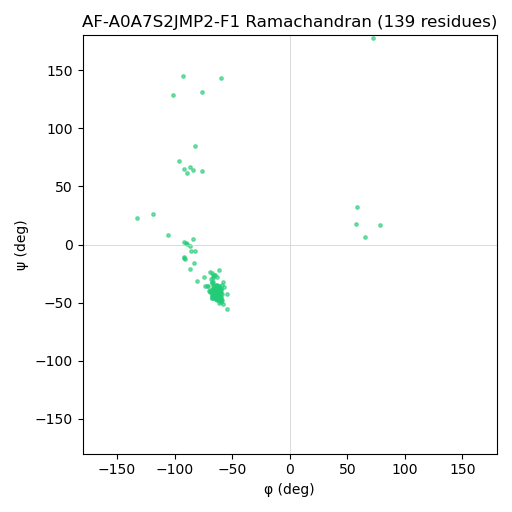LU A CA 1
ATOM 775 C C . GLU A 1 98 ? -3.913 -3.766 -1.629 1.00 83.94 98 GLU A C 1
ATOM 777 O O . GLU A 1 98 ? -3.914 -3.742 -0.400 1.00 83.94 98 GLU A O 1
ATOM 782 N N . LEU A 1 99 ? -4.987 -3.450 -2.363 1.00 83.38 99 LEU A N 1
ATOM 783 C CA . LEU A 1 99 ? -6.301 -3.140 -1.795 1.00 83.38 99 LEU A CA 1
ATOM 784 C C . LEU A 1 99 ? -6.840 -4.318 -0.985 1.00 83.38 99 LEU A C 1
ATOM 786 O O . LEU A 1 99 ? -7.232 -4.137 0.166 1.00 83.38 99 LEU A O 1
ATOM 790 N N . ALA 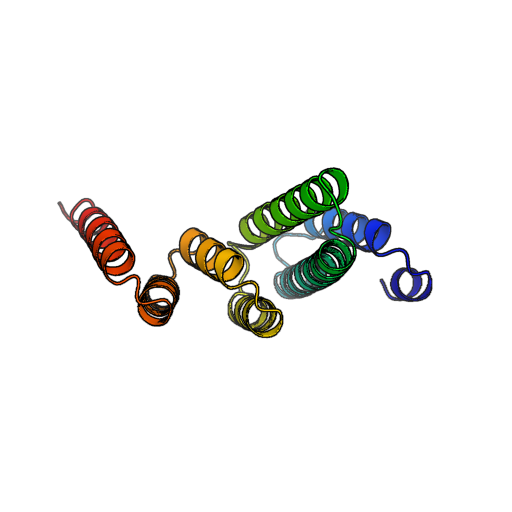A 1 100 ? -6.815 -5.523 -1.554 1.00 80.62 100 ALA A N 1
ATOM 791 C CA . ALA A 1 100 ? -7.258 -6.727 -0.863 1.00 80.62 100 ALA A CA 1
ATOM 792 C C . ALA A 1 100 ? -6.416 -7.005 0.391 1.00 80.62 100 ALA A C 1
ATOM 794 O O . ALA A 1 100 ? -6.976 -7.292 1.445 1.00 80.62 100 ALA A O 1
ATOM 795 N N . LEU A 1 101 ? -5.092 -6.839 0.307 1.00 82.88 101 LEU A N 1
ATOM 796 C CA . LEU A 1 101 ? -4.191 -6.985 1.451 1.00 82.88 101 LEU A CA 1
ATOM 797 C C . LEU A 1 101 ? -4.498 -5.958 2.548 1.00 82.88 101 LEU A C 1
ATOM 799 O O . LEU A 1 101 ? -4.509 -6.305 3.726 1.00 82.88 101 LEU A O 1
ATOM 803 N N . PHE A 1 102 ? -4.769 -4.705 2.185 1.00 81.12 102 PHE A N 1
ATOM 804 C CA . PHE A 1 102 ? -5.139 -3.676 3.156 1.00 81.12 102 PHE A CA 1
ATOM 805 C C . PHE A 1 102 ? -6.495 -3.971 3.815 1.00 81.12 102 PHE A C 1
ATOM 807 O O . PHE A 1 102 ? -6.614 -3.874 5.039 1.00 81.12 102 PHE A O 1
ATOM 814 N N . ALA A 1 103 ? -7.482 -4.423 3.036 1.00 81.50 103 ALA A N 1
ATOM 815 C CA . ALA A 1 103 ? -8.783 -4.843 3.550 1.00 81.50 103 ALA A CA 1
ATOM 816 C C . ALA A 1 103 ? -8.672 -6.069 4.481 1.00 81.50 103 ALA A C 1
ATOM 818 O O . ALA A 1 103 ? -9.312 -6.107 5.530 1.00 81.50 103 ALA A O 1
ATOM 819 N N . GLU A 1 104 ? -7.797 -7.033 4.171 1.00 80.81 104 GLU A N 1
ATOM 820 C CA . GLU A 1 104 ? -7.488 -8.164 5.058 1.00 80.81 104 GLU A CA 1
ATOM 821 C C . GLU A 1 104 ? -6.866 -7.713 6.382 1.00 80.81 104 GLU A C 1
ATOM 823 O O . GLU A 1 104 ? -7.304 -8.145 7.448 1.00 80.81 104 GLU A O 1
ATOM 828 N N . VAL A 1 105 ? -5.868 -6.823 6.329 1.00 81.06 105 VAL A N 1
ATOM 829 C CA . VAL A 1 105 ? -5.187 -6.301 7.526 1.00 81.06 105 VAL A CA 1
ATOM 830 C C . VAL A 1 105 ? -6.165 -5.556 8.437 1.00 81.06 105 VAL A C 1
ATOM 832 O O . VAL A 1 105 ? -6.056 -5.656 9.659 1.00 81.06 105 VAL A O 1
ATOM 835 N N . ARG A 1 106 ? -7.143 -4.853 7.855 1.00 77.75 106 ARG A N 1
ATOM 836 C CA . ARG A 1 106 ? -8.208 -4.162 8.593 1.00 77.75 106 ARG A CA 1
ATOM 837 C C . ARG A 1 106 ? -9.379 -5.050 9.004 1.00 77.75 106 ARG A C 1
ATOM 839 O O . ARG A 1 106 ? -10.248 -4.566 9.722 1.00 77.75 106 ARG A O 1
ATOM 846 N N . ARG A 1 107 ? -9.412 -6.318 8.578 1.00 74.31 107 ARG A N 1
ATOM 847 C CA . ARG A 1 107 ? -10.563 -7.217 8.761 1.00 74.31 107 ARG A CA 1
ATOM 848 C C . ARG A 1 107 ? -11.859 -6.675 8.132 1.00 74.31 107 ARG A C 1
ATOM 850 O O . ARG A 1 107 ? -12.953 -6.940 8.617 1.00 74.31 107 ARG A O 1
ATOM 857 N N . ASP A 1 108 ? -11.742 -5.930 7.035 1.00 75.25 108 ASP A N 1
ATOM 858 C CA . ASP A 1 108 ? -12.885 -5.473 6.243 1.00 75.25 108 ASP A CA 1
ATOM 859 C C . ASP A 1 108 ? -13.336 -6.586 5.286 1.00 75.25 108 ASP A C 1
ATOM 861 O O . ASP A 1 108 ? -12.926 -6.689 4.125 1.00 75.25 108 ASP A O 1
ATOM 865 N N . PHE A 1 109 ? -14.169 -7.474 5.818 1.00 69.69 109 PHE A N 1
ATOM 866 C CA . PHE A 1 109 ? -14.575 -8.696 5.135 1.00 69.69 109 PHE A CA 1
ATOM 867 C C . PHE A 1 109 ? -15.439 -8.433 3.899 1.00 69.69 109 PHE A C 1
ATOM 869 O O . PHE A 1 109 ? -15.309 -9.155 2.910 1.00 69.69 109 PHE A O 1
ATOM 876 N N . SER A 1 110 ? -16.267 -7.386 3.918 1.00 73.38 110 SER A N 1
ATOM 877 C CA . SER A 1 110 ? -17.117 -7.001 2.785 1.00 73.38 110 SER A CA 1
ATOM 878 C C . SER A 1 110 ? -16.271 -6.686 1.552 1.00 73.38 110 SER A C 1
ATOM 880 O O . SER A 1 110 ? -16.512 -7.231 0.471 1.00 73.38 110 SER A O 1
ATOM 882 N N . THR A 1 111 ? -15.223 -5.881 1.732 1.00 73.12 111 THR A N 1
ATOM 883 C CA . THR A 1 111 ? -14.316 -5.480 0.651 1.00 73.12 111 THR A CA 1
ATOM 884 C C . THR A 1 111 ? -13.457 -6.653 0.164 1.00 73.12 111 THR A C 1
ATOM 886 O O . THR A 1 111 ? -13.282 -6.836 -1.044 1.00 73.12 111 THR A O 1
ATOM 889 N N . VAL A 1 112 ? -12.988 -7.518 1.074 1.00 71.38 112 VAL A N 1
ATOM 890 C CA . VAL A 1 112 ? -12.216 -8.725 0.718 1.00 71.38 112 VAL A CA 1
ATOM 891 C C . VAL A 1 112 ? -13.051 -9.710 -0.106 1.00 71.38 112 VAL A C 1
ATOM 893 O O . VAL A 1 112 ? -12.587 -10.206 -1.137 1.00 71.38 112 VAL A O 1
ATOM 896 N N . ILE A 1 113 ? -14.287 -9.990 0.316 1.00 71.06 113 ILE A N 1
ATOM 897 C CA . ILE A 1 113 ? -15.185 -10.918 -0.385 1.00 71.06 113 ILE A CA 1
ATOM 898 C C . ILE A 1 113 ? -15.534 -10.364 -1.768 1.00 71.06 113 ILE A C 1
ATOM 900 O O . ILE A 1 113 ? -15.420 -11.090 -2.757 1.00 71.06 113 ILE A O 1
ATOM 904 N N . LEU A 1 114 ? -15.883 -9.076 -1.864 1.00 75.00 114 LEU A N 1
ATOM 905 C CA . LEU A 1 114 ? -16.198 -8.432 -3.141 1.00 75.00 114 LEU A CA 1
ATOM 906 C C . LEU A 1 114 ? -15.009 -8.483 -4.118 1.00 75.00 114 LEU A C 1
ATOM 908 O O . LEU A 1 114 ? -15.190 -8.769 -5.306 1.00 75.00 114 LEU A O 1
ATOM 912 N N . HIS A 1 115 ? -13.781 -8.295 -3.625 1.00 72.94 115 HIS A N 1
ATOM 913 C CA . HIS A 1 115 ? -12.573 -8.438 -4.437 1.00 72.94 115 HIS A CA 1
ATOM 914 C C . HIS A 1 115 ? -12.395 -9.871 -4.978 1.00 72.94 115 HIS A C 1
ATOM 916 O O . HIS A 1 115 ? -12.155 -10.050 -6.172 1.00 72.94 115 HIS A O 1
ATOM 922 N N . HIS A 1 116 ? -12.568 -10.910 -4.154 1.00 65.50 116 HIS A N 1
ATOM 923 C CA . HIS A 1 116 ? -12.446 -12.298 -4.625 1.00 65.50 116 HIS A CA 1
ATOM 924 C C . HIS A 1 116 ? -13.568 -12.704 -5.595 1.00 65.50 116 HIS A C 1
ATOM 926 O O . HIS A 1 116 ? -13.300 -13.352 -6.610 1.00 65.50 116 HIS A O 1
ATOM 932 N N . VAL A 1 117 ? -14.804 -12.264 -5.340 1.00 71.19 117 VAL A N 1
ATOM 933 C CA . VAL A 1 117 ? -15.957 -12.522 -6.217 1.00 71.19 117 VAL A CA 1
ATOM 934 C C . VAL A 1 117 ? -15.792 -11.829 -7.572 1.00 71.19 117 VAL A C 1
ATOM 936 O O . VAL A 1 117 ? -16.010 -12.459 -8.607 1.00 71.19 117 VAL A O 1
ATOM 939 N N . SER A 1 118 ? -15.338 -10.570 -7.600 1.00 72.38 118 SER A N 1
ATOM 940 C CA . SER A 1 118 ? -15.110 -9.840 -8.860 1.00 72.38 118 SER A CA 1
ATOM 941 C C . SER A 1 118 ? -14.021 -10.478 -9.735 1.00 72.38 118 SER A C 1
ATOM 943 O O . SER A 1 118 ? -14.102 -10.423 -10.962 1.00 72.38 118 SER A O 1
ATOM 945 N N . ARG A 1 119 ? -13.054 -11.176 -9.124 1.00 70.38 119 ARG A N 1
ATOM 946 C CA . ARG A 1 119 ? -12.021 -11.964 -9.818 1.00 70.38 119 ARG A CA 1
ATOM 947 C C . ARG A 1 119 ? -12.467 -13.380 -10.210 1.00 70.38 119 ARG A C 1
ATOM 949 O O . ARG A 1 119 ? -11.648 -14.139 -10.722 1.00 70.38 119 ARG A O 1
ATOM 956 N N . ARG A 1 120 ? -13.741 -13.737 -9.995 1.00 70.56 120 ARG A N 1
ATOM 957 C CA . ARG A 1 120 ? -14.304 -15.095 -10.156 1.00 70.56 120 ARG A CA 1
ATOM 958 C C . ARG A 1 120 ? -13.614 -16.167 -9.304 1.00 70.56 120 ARG A C 1
ATOM 960 O O . ARG A 1 120 ? -13.795 -17.357 -9.549 1.00 70.56 120 ARG A O 1
ATOM 967 N N . ASP A 1 121 ? -12.864 -15.764 -8.283 1.00 71.44 121 ASP A N 1
ATOM 968 C CA . ASP A 1 121 ? -12.223 -16.677 -7.342 1.00 71.44 121 ASP A CA 1
ATOM 969 C C . ASP A 1 121 ? -13.145 -16.924 -6.141 1.00 71.44 121 ASP A C 1
ATOM 971 O O . ASP A 1 121 ? -12.883 -16.539 -4.998 1.00 71.44 121 ASP A O 1
ATOM 975 N N . CYS A 1 122 ? -14.285 -17.554 -6.429 1.00 69.81 122 CYS A N 1
ATOM 976 C CA . CYS A 1 122 ? -15.306 -17.848 -5.427 1.00 69.81 122 CYS A CA 1
ATOM 977 C C . CYS A 1 122 ? -14.800 -18.835 -4.362 1.00 69.81 122 CYS A C 1
ATOM 979 O O . CYS A 1 122 ? -15.263 -18.796 -3.226 1.00 69.81 122 CYS A O 1
ATOM 981 N N . VAL A 1 123 ? -13.827 -19.690 -4.697 1.00 72.69 123 VAL A N 1
ATOM 982 C CA . VAL A 1 123 ? -13.252 -20.670 -3.764 1.00 72.69 123 VAL A CA 1
ATOM 983 C C . VAL A 1 123 ? -12.461 -19.964 -2.664 1.00 72.69 123 VAL A C 1
ATOM 985 O O . VAL A 1 123 ? -12.666 -20.252 -1.484 1.00 72.69 123 VAL A O 1
ATOM 988 N N . SER A 1 124 ? -11.615 -18.991 -3.018 1.00 71.56 124 SER A N 1
ATOM 989 C CA . SER A 1 124 ? -10.912 -18.184 -2.017 1.00 71.56 124 SER A CA 1
ATOM 990 C C . SER A 1 124 ? -11.867 -17.324 -1.189 1.00 71.56 124 SER A C 1
ATOM 992 O O . SER A 1 124 ? -11.648 -17.187 0.014 1.00 71.56 124 SER A O 1
ATOM 994 N N . ALA A 1 125 ? -12.940 -16.798 -1.794 1.00 66.12 125 ALA A N 1
ATOM 995 C CA . ALA A 1 125 ? -13.971 -16.054 -1.067 1.00 66.12 125 ALA A CA 1
ATOM 996 C C . ALA A 1 125 ? -14.655 -16.920 0.005 1.00 66.12 125 ALA A C 1
ATOM 998 O O . ALA A 1 125 ? -14.746 -16.508 1.160 1.00 66.12 125 ALA A O 1
ATOM 999 N N . ILE A 1 126 ? -15.082 -18.136 -0.361 1.00 72.19 126 ILE A N 1
ATOM 1000 C CA . ILE A 1 126 ? -15.744 -19.085 0.547 1.00 72.19 126 ILE A CA 1
ATOM 1001 C C . ILE A 1 126 ? -14.789 -19.542 1.652 1.00 72.19 126 ILE A C 1
ATOM 1003 O O . ILE A 1 126 ? -15.186 -19.594 2.813 1.00 72.19 126 ILE A O 1
ATOM 1007 N N . ARG A 1 127 ? -13.524 -19.833 1.322 1.00 76.69 127 ARG A N 1
ATOM 1008 C CA . ARG A 1 127 ? -12.522 -20.225 2.324 1.00 76.69 127 ARG A CA 1
ATOM 1009 C C . ARG A 1 127 ? -12.297 -19.123 3.355 1.00 76.69 127 ARG A C 1
ATOM 1011 O O . ARG A 1 127 ? -12.330 -19.409 4.546 1.00 76.69 127 ARG A O 1
ATOM 1018 N N . LYS A 1 128 ? -12.141 -17.875 2.909 1.00 70.56 128 LYS A N 1
ATOM 1019 C CA . LYS A 1 128 ? -12.000 -16.738 3.823 1.00 70.56 128 LYS A CA 1
ATOM 1020 C C . LYS A 1 128 ? -13.244 -16.547 4.685 1.00 70.56 128 LYS A C 1
ATOM 1022 O O . LYS A 1 128 ? -13.122 -16.400 5.892 1.00 70.56 128 LYS A O 1
ATOM 1027 N N . LEU A 1 129 ? -14.439 -16.640 4.095 1.00 70.00 129 LEU A N 1
ATOM 1028 C CA . LEU A 1 129 ? -15.707 -16.647 4.837 1.00 70.00 129 LEU A CA 1
ATOM 1029 C C . LEU A 1 129 ? -15.743 -17.731 5.928 1.00 70.00 129 LEU A C 1
ATOM 1031 O O . LEU A 1 129 ? -16.171 -17.447 7.044 1.00 70.00 129 LEU A O 1
ATOM 1035 N N . ALA A 1 130 ? -15.266 -18.942 5.635 1.00 74.44 130 ALA A N 1
ATOM 1036 C CA . ALA A 1 130 ? -15.204 -20.037 6.601 1.00 74.44 130 ALA A CA 1
ATOM 1037 C C . ALA A 1 130 ? -14.181 -19.784 7.727 1.00 74.44 130 ALA A C 1
ATOM 1039 O O . ALA A 1 130 ? -14.482 -20.034 8.894 1.00 74.44 130 ALA A O 1
ATOM 1040 N N . GLU A 1 131 ? -13.004 -19.234 7.410 1.00 73.62 131 GLU A N 1
ATOM 1041 C CA . GLU A 1 131 ? -12.006 -18.818 8.411 1.00 73.62 131 GLU A CA 1
ATOM 1042 C C . GLU A 1 131 ? -12.552 -17.719 9.343 1.00 73.62 131 GLU A C 1
ATOM 1044 O O . GLU A 1 131 ? -12.283 -17.733 10.548 1.00 73.62 131 GLU A O 1
ATOM 1049 N N . PHE A 1 132 ? -13.383 -16.813 8.815 1.00 65.88 132 PHE A N 1
ATOM 1050 C CA . PHE A 1 132 ? -14.044 -15.773 9.608 1.00 65.88 132 PHE A CA 1
ATOM 1051 C C . PHE A 1 132 ? -15.178 -16.315 10.490 1.00 65.88 132 PHE A C 1
ATOM 1053 O O . PHE A 1 132 ? -15.337 -15.866 11.623 1.00 65.88 132 PHE A O 1
ATOM 1060 N N . GLN A 1 133 ? -15.938 -17.314 10.031 1.00 59.22 133 GLN A N 1
ATOM 1061 C CA . GLN A 1 133 ? -16.957 -17.964 10.868 1.00 59.22 133 GLN A CA 1
ATOM 1062 C C . GLN A 1 133 ? -16.342 -18.761 12.029 1.00 59.22 133 GLN A C 1
ATOM 1064 O O . GLN A 1 133 ? -16.918 -18.798 13.113 1.00 59.22 133 GLN A O 1
ATOM 1069 N N . GLY A 1 134 ? -15.150 -19.337 11.844 1.00 56.00 134 GLY A N 1
ATOM 1070 C CA . GLY A 1 134 ? -14.436 -20.056 12.904 1.00 56.00 134 GLY A CA 1
ATOM 1071 C C . GLY A 1 134 ? -13.909 -19.166 14.038 1.00 56.00 134 GLY A C 1
ATOM 1072 O O . GLY A 1 134 ? -13.737 -19.645 15.154 1.00 56.00 134 GLY A O 1
ATOM 1073 N N . THR A 1 135 ? -13.687 -17.871 13.790 1.00 53.69 135 THR A N 1
ATOM 1074 C CA . THR A 1 135 ? -13.184 -16.927 14.807 1.00 53.69 135 THR A CA 1
ATOM 1075 C C . THR A 1 135 ? -14.293 -16.295 15.654 1.00 53.69 135 THR A C 1
ATOM 1077 O O . THR A 1 135 ? -14.019 -15.872 16.770 1.00 53.69 135 THR A O 1
ATOM 1080 N N . GLY A 1 136 ? -15.545 -16.283 15.180 1.00 46.53 136 GLY A N 1
ATOM 1081 C CA . GLY A 1 136 ? -16.692 -15.747 15.928 1.00 46.53 136 GLY A CA 1
ATOM 1082 C C . GLY A 1 136 ? -17.327 -16.712 16.939 1.00 46.53 136 GLY A C 1
ATOM 1083 O O . GLY A 1 136 ? -18.078 -16.274 17.803 1.00 46.53 136 GLY A O 1
ATOM 1084 N N . VAL A 1 137 ? -17.038 -18.016 16.860 1.00 47.59 137 VAL A N 1
ATOM 1085 C CA . VAL A 1 137 ? -17.637 -19.036 17.751 1.00 47.59 137 VAL A CA 1
ATOM 1086 C C . VAL A 1 137 ? -16.782 -19.294 19.007 1.00 47.59 137 VAL A C 1
ATOM 1088 O O . VAL A 1 137 ? -17.249 -19.919 19.952 1.00 47.59 137 VAL A O 1
ATOM 1091 N N . GLY A 1 138 ? -15.545 -18.783 19.055 1.00 44.44 138 GLY A N 1
ATOM 1092 C CA . GLY A 1 138 ? -14.606 -19.011 20.163 1.00 44.44 138 GLY A CA 1
ATOM 1093 C C . GLY A 1 138 ? -14.638 -17.994 21.313 1.00 44.44 138 GLY A C 1
ATOM 1094 O O . GLY A 1 138 ? -14.047 -18.269 22.348 1.00 44.44 138 GLY A O 1
ATOM 1095 N N . GLU A 1 139 ? -15.305 -16.844 21.163 1.00 41.84 139 GLU A N 1
ATOM 1096 C CA . GLU A 1 139 ? -15.383 -15.797 22.209 1.00 41.84 139 GLU A CA 1
ATOM 1097 C C . GLU A 1 139 ? -16.751 -15.736 22.921 1.00 41.84 139 GLU A C 1
ATOM 1099 O O . GLU A 1 139 ? -17.001 -14.827 23.708 1.00 41.84 139 GLU A O 1
ATOM 1104 N N . ALA A 1 140 ? -17.645 -16.699 22.666 1.00 42.28 140 ALA A N 1
ATOM 1105 C CA . ALA A 1 140 ? -19.001 -16.734 23.228 1.00 42.28 140 ALA A CA 1
ATOM 1106 C C . ALA A 1 140 ? -19.292 -17.965 24.113 1.00 42.28 140 ALA A C 1
ATOM 1108 O O . ALA A 1 140 ? -20.453 -18.361 24.234 1.00 42.28 140 ALA A O 1
ATOM 1109 N N . LEU A 1 141 ? -18.265 -18.563 24.729 1.00 36.31 141 LEU A N 1
ATOM 1110 C CA . LEU A 1 141 ? -18.406 -19.615 25.746 1.00 36.31 141 LEU A CA 1
ATOM 1111 C C . LEU A 1 141 ? -17.507 -19.345 26.954 1.00 36.31 141 LEU A C 1
ATOM 1113 O O . LEU A 1 141 ? -16.284 -19.192 26.747 1.00 36.31 141 LEU A O 1
#

Solvent-accessible surface area (backbone atoms only — not comparable to full-atom values): 7950 Å² total; per-residue (Å²): 114,71,72,38,66,76,66,71,39,62,68,65,43,47,53,50,46,52,53,47,58,72,69,49,63,85,83,50,53,67,62,46,36,52,49,49,54,52,46,50,51,52,46,52,51,52,41,52,52,32,58,77,57,42,61,64,74,68,24,47,50,51,34,52,52,46,50,51,52,46,55,52,52,50,60,75,46,54,89,47,96,46,60,70,66,49,47,52,52,28,54,75,74,65,41,55,68,59,41,39,50,46,25,56,75,60,65,38,58,70,62,34,38,51,54,27,48,76,71,70,37,51,65,62,30,52,51,51,53,52,58,54,55,62,62,67,68,69,81,78,118

Organism: NCBI:txid1333877

Secondary structure (DSSP, 8-state):
-HHHHHTT-HHHHHHHHHHHHHHS-TT-HHHHHHHHHHHHHHHHHHHHHHHHT--HHHHHHHHHHHHHHHHHHHHHTTTSS-HHHHHHHHHHTT-HHHHHHHHHHTT-HHHHHHHHHHTT-HHHHHHHHHHHHHHHSSS--

pLDDT: mean 74.41, std 12.03, range [36.31, 87.75]

Foldseek 3Di:
DVVCVVVVPLVVLLVVLVVVLVVDDPVPLVSNLVSLLVNLLSLLVVLVVLVVVLDPPVSVVVNVVSVVVNLVSLLVCLPHPNLVSNLVSCVVSVVLVSNLSSCVSNVVLVSNLVSCVVVVNNVVSVVVVVVVVVVVVPPPD

Sequence (141 aa):
ALRFLQAGNKAALLEYVRCRLQQCPADDTVTRALLAVWAVEVALANLNEARLQAHGARGQETLKAERTKLQNLLRDCKDLDIHEPLYHLLQSHGWLEELALFAEVRRDFSTVILHHVSRRDCVSAIRKLAEFQGTGVGEAL